Protein AF-A0A3D4B6R3-F1 (afdb_monomer)

Mean predicted aligned error: 7.43 Å

Structure (mmCIF, N/CA/C/O backbone):
data_AF-A0A3D4B6R3-F1
#
_entry.id   AF-A0A3D4B6R3-F1
#
loop_
_atom_site.group_PDB
_atom_site.id
_atom_site.type_symbol
_atom_site.label_atom_id
_atom_site.label_alt_id
_atom_site.label_comp_id
_atom_site.label_asym_id
_atom_site.label_entity_id
_atom_site.label_seq_id
_atom_site.pdbx_PDB_ins_code
_atom_site.Cartn_x
_atom_site.Cartn_y
_atom_site.Cartn_z
_atom_site.occupancy
_atom_site.B_iso_or_equiv
_atom_site.auth_seq_id
_atom_site.auth_comp_id
_atom_site.auth_asym_id
_atom_site.auth_atom_id
_atom_site.pdbx_PDB_model_num
ATOM 1 N N . MET A 1 1 ? -23.241 -13.288 1.946 1.00 45.50 1 MET A N 1
ATOM 2 C CA . MET A 1 1 ? -22.466 -12.435 1.027 1.00 45.50 1 MET A CA 1
ATOM 3 C C . MET A 1 1 ? -21.997 -13.374 -0.065 1.00 45.50 1 MET A C 1
ATOM 5 O O . MET A 1 1 ? -21.340 -14.348 0.269 1.00 45.50 1 MET A O 1
ATOM 9 N N . ASN A 1 2 ? -22.483 -13.238 -1.300 1.00 46.78 2 ASN A N 1
ATOM 10 C CA . ASN A 1 2 ? -21.971 -14.078 -2.382 1.00 46.78 2 ASN A CA 1
ATOM 11 C C . ASN A 1 2 ? -20.552 -13.582 -2.658 1.00 46.78 2 ASN A C 1
ATOM 13 O O . ASN A 1 2 ? -20.395 -12.541 -3.287 1.00 46.78 2 ASN A O 1
ATOM 17 N N . ASP A 1 3 ? -19.543 -14.287 -2.147 1.00 62.81 3 ASP A N 1
ATOM 18 C CA . ASP A 1 3 ? -18.114 -13.981 -2.331 1.00 62.81 3 ASP A CA 1
ATOM 19 C C . ASP A 1 3 ? -17.657 -14.315 -3.765 1.00 62.81 3 ASP A C 1
ATOM 21 O O . ASP A 1 3 ? -16.624 -14.937 -4.017 1.00 62.81 3 ASP A O 1
ATOM 25 N N . THR A 1 4 ? -18.479 -13.949 -4.744 1.00 74.12 4 THR A N 1
ATOM 26 C CA . THR A 1 4 ? -18.187 -14.122 -6.155 1.00 74.12 4 THR A CA 1
ATOM 27 C C . THR A 1 4 ? -17.341 -12.948 -6.605 1.00 74.12 4 THR A C 1
ATOM 29 O O . THR A 1 4 ? -17.773 -11.801 -6.506 1.00 74.12 4 THR A O 1
ATOM 32 N N . LEU A 1 5 ? -16.147 -13.247 -7.113 1.00 75.94 5 LEU A N 1
ATOM 33 C CA . LEU A 1 5 ? -15.291 -12.284 -7.793 1.00 75.94 5 LEU A CA 1
ATOM 34 C C . LEU A 1 5 ? -16.111 -11.475 -8.808 1.00 75.94 5 LEU A C 1
ATOM 36 O O . LEU A 1 5 ? -16.818 -12.055 -9.637 1.00 75.94 5 LEU A O 1
ATOM 40 N N . ASP A 1 6 ? -16.009 -10.148 -8.731 1.00 87.94 6 ASP A N 1
ATOM 41 C CA . ASP A 1 6 ? -16.677 -9.231 -9.651 1.00 87.94 6 ASP A CA 1
ATOM 42 C C . ASP A 1 6 ? -16.032 -9.352 -11.041 1.00 87.94 6 ASP A C 1
ATOM 44 O O . ASP A 1 6 ? -15.017 -8.724 -11.361 1.00 87.94 6 ASP A O 1
ATOM 48 N N . ARG A 1 7 ? -16.579 -10.273 -11.845 1.00 88.31 7 ARG A N 1
ATOM 49 C CA . ARG A 1 7 ? -16.026 -10.669 -13.147 1.00 88.31 7 ARG A CA 1
ATOM 50 C C . ARG A 1 7 ? -15.890 -9.469 -14.095 1.00 88.31 7 ARG A C 1
ATOM 52 O O . ARG A 1 7 ? -14.817 -9.347 -14.687 1.00 88.31 7 ARG A O 1
ATOM 59 N N . PRO A 1 8 ? -16.892 -8.573 -14.233 1.00 91.69 8 PRO A N 1
ATOM 60 C CA . PRO A 1 8 ? -16.744 -7.344 -15.013 1.00 91.69 8 PRO A CA 1
ATOM 61 C C . PRO A 1 8 ? -15.521 -6.510 -14.624 1.00 91.69 8 PRO A C 1
ATOM 63 O O . PRO A 1 8 ? -14.710 -6.179 -15.489 1.00 91.69 8 PRO A O 1
ATOM 66 N N . LEU A 1 9 ? -15.347 -6.213 -13.332 1.00 90.06 9 LEU A N 1
ATOM 67 C CA . LEU A 1 9 ? -14.240 -5.380 -12.857 1.00 90.06 9 LEU A CA 1
ATOM 68 C C . LEU A 1 9 ? -12.878 -6.024 -13.146 1.00 90.06 9 LEU A C 1
ATOM 70 O O . LEU A 1 9 ? -11.940 -5.346 -13.583 1.00 90.06 9 LEU A O 1
ATOM 74 N N . PHE A 1 10 ? -12.784 -7.340 -12.942 1.00 90.56 10 PHE A N 1
ATOM 75 C CA . PHE A 1 10 ? -11.580 -8.108 -13.238 1.00 90.56 10 PHE A CA 1
ATOM 76 C C . PHE A 1 10 ? -11.202 -8.030 -14.723 1.00 90.56 10 PHE A C 1
ATOM 78 O O . PHE A 1 10 ? -10.076 -7.650 -15.048 1.00 90.56 10 PHE A O 1
ATOM 85 N N . PHE A 1 11 ? -12.140 -8.322 -15.631 1.00 93.12 11 PHE A N 1
ATOM 86 C CA . PHE A 1 11 ? -11.859 -8.300 -17.070 1.00 93.12 11 PHE A CA 1
ATOM 87 C C . PHE A 1 11 ? -11.505 -6.902 -17.579 1.00 93.12 11 PHE A C 1
ATOM 89 O O . PHE A 1 11 ? -10.581 -6.773 -18.381 1.00 93.12 11 PHE A O 1
ATOM 96 N N . ILE A 1 12 ? -12.172 -5.855 -17.082 1.00 94.38 12 ILE A N 1
ATOM 97 C CA . ILE A 1 12 ? -11.854 -4.465 -17.445 1.00 94.38 12 ILE A CA 1
ATOM 98 C C . ILE A 1 12 ? -10.433 -4.104 -16.998 1.00 94.38 12 ILE A C 1
ATOM 100 O O . ILE A 1 12 ? -9.673 -3.522 -17.771 1.00 94.38 12 ILE A O 1
ATOM 104 N N . THR A 1 13 ? -10.045 -4.487 -15.780 1.00 92.75 13 THR A N 1
ATOM 105 C CA . THR A 1 13 ? -8.708 -4.194 -15.238 1.00 92.75 13 THR A CA 1
ATOM 106 C C . THR A 1 13 ? -7.614 -4.931 -16.010 1.00 92.75 13 THR A C 1
ATOM 108 O O . THR A 1 13 ? -6.602 -4.329 -16.368 1.00 92.75 13 THR A O 1
ATOM 111 N N . VAL A 1 14 ? -7.825 -6.216 -16.318 1.00 93.38 14 VAL A N 1
ATOM 112 C CA . VAL A 1 14 ? -6.904 -7.018 -17.141 1.00 93.38 14 VAL A CA 1
ATOM 113 C C . VAL A 1 14 ? -6.768 -6.424 -18.540 1.00 93.38 14 VAL A C 1
ATOM 115 O O . VAL A 1 14 ? -5.651 -6.264 -19.026 1.00 93.38 14 VAL A O 1
ATOM 118 N N . PHE A 1 15 ? -7.883 -6.052 -19.172 1.00 94.62 15 PHE A N 1
ATOM 119 C CA . PHE A 1 15 ? -7.870 -5.427 -20.490 1.00 94.62 15 PHE A CA 1
ATOM 120 C C . PHE A 1 15 ? -7.077 -4.115 -20.481 1.00 94.62 15 PHE A C 1
ATOM 122 O O . PHE A 1 15 ? -6.167 -3.939 -21.290 1.00 94.62 15 PHE A O 1
ATOM 129 N N . LEU A 1 16 ? -7.352 -3.230 -19.518 1.00 94.50 16 LEU A N 1
ATOM 130 C CA . LEU A 1 16 ? -6.649 -1.955 -19.389 1.00 94.50 16 LEU A CA 1
ATOM 131 C C . LEU A 1 16 ? -5.141 -2.164 -19.176 1.00 94.50 16 LEU A C 1
ATOM 133 O O . LEU A 1 16 ? -4.323 -1.535 -19.849 1.00 94.50 16 LEU A O 1
ATOM 137 N N . ALA A 1 17 ? -4.758 -3.100 -18.307 1.00 92.81 17 ALA A N 1
ATOM 138 C CA . ALA A 1 17 ? -3.358 -3.428 -18.072 1.00 92.81 17 ALA A CA 1
ATOM 139 C C . ALA A 1 17 ? -2.662 -3.970 -19.333 1.00 92.81 17 ALA A C 1
ATOM 141 O O . ALA A 1 17 ? -1.557 -3.532 -19.652 1.00 92.81 17 ALA A O 1
ATOM 142 N N . MET A 1 18 ? -3.326 -4.846 -20.098 1.00 91.19 18 MET A N 1
ATOM 143 C CA . MET A 1 18 ? -2.809 -5.362 -21.372 1.00 91.19 18 MET A CA 1
ATOM 144 C C . MET A 1 18 ? -2.599 -4.247 -22.398 1.00 91.19 18 MET A C 1
ATOM 146 O O . MET A 1 18 ? -1.545 -4.195 -23.033 1.00 91.19 18 MET A O 1
ATOM 150 N N . THR A 1 19 ? -3.544 -3.307 -22.521 1.00 92.31 19 THR A N 1
ATOM 151 C CA . THR A 1 19 ? -3.353 -2.138 -23.398 1.00 92.31 19 THR A CA 1
ATOM 152 C C . THR A 1 19 ? -2.157 -1.287 -22.961 1.00 92.31 19 THR A C 1
ATOM 154 O O . THR A 1 19 ? -1.399 -0.822 -23.808 1.00 92.31 19 THR A O 1
ATOM 157 N N . GLY A 1 20 ? -1.905 -1.165 -21.653 1.00 89.38 20 GLY A N 1
ATOM 158 C CA . GLY A 1 20 ? -0.712 -0.504 -21.117 1.00 89.38 20 GLY A CA 1
ATOM 159 C C . GLY A 1 20 ? 0.598 -1.194 -21.516 1.00 89.38 20 GLY A C 1
ATOM 160 O O . GLY A 1 20 ? 1.550 -0.521 -21.910 1.00 89.38 20 GLY A O 1
ATOM 161 N N . VAL A 1 21 ? 0.645 -2.532 -21.487 1.00 87.75 21 VAL A N 1
ATOM 162 C CA . VAL A 1 21 ? 1.815 -3.304 -21.951 1.00 87.75 21 VAL A CA 1
ATOM 163 C C . VAL A 1 21 ? 2.060 -3.077 -23.446 1.00 87.75 21 VAL A C 1
ATOM 165 O O . VAL A 1 21 ? 3.197 -2.826 -23.850 1.00 87.75 21 VAL A O 1
ATOM 168 N N . VAL A 1 22 ? 1.000 -3.100 -24.262 1.00 88.00 22 VAL A N 1
ATOM 169 C CA . VAL A 1 22 ? 1.081 -2.831 -25.710 1.00 88.00 22 VAL A CA 1
ATOM 170 C C . VAL A 1 22 ? 1.581 -1.410 -25.984 1.00 88.00 22 VAL A C 1
ATOM 172 O O . VAL A 1 22 ? 2.436 -1.213 -26.846 1.00 88.00 22 VAL A O 1
ATOM 175 N N . MET A 1 23 ? 1.113 -0.422 -25.219 1.00 88.00 23 MET A N 1
ATOM 176 C CA . MET A 1 23 ? 1.577 0.965 -25.327 1.00 88.00 23 MET A CA 1
ATOM 177 C C . MET A 1 23 ? 3.068 1.101 -25.002 1.00 88.00 23 MET A C 1
ATOM 179 O O . MET A 1 23 ? 3.790 1.782 -25.728 1.00 88.00 23 MET A O 1
ATOM 183 N N . ILE A 1 24 ? 3.555 0.420 -23.959 1.00 86.81 24 ILE A N 1
ATOM 184 C CA . ILE A 1 24 ? 4.986 0.404 -23.616 1.00 86.81 24 ILE A CA 1
ATOM 185 C C . ILE A 1 24 ? 5.797 -0.246 -24.735 1.00 86.81 24 ILE A C 1
ATOM 187 O O . ILE A 1 24 ? 6.834 0.291 -25.126 1.00 86.81 24 ILE A O 1
ATOM 191 N N . TYR A 1 25 ? 5.321 -1.363 -25.290 1.00 84.50 25 TYR A N 1
ATOM 192 C CA . TYR A 1 25 ? 5.956 -1.976 -26.453 1.00 84.50 25 TYR A CA 1
ATOM 193 C C . TYR A 1 25 ? 6.053 -0.977 -27.613 1.00 84.50 25 TYR A C 1
ATOM 195 O O . TYR A 1 25 ? 7.152 -0.723 -28.102 1.00 84.50 25 TYR A O 1
ATOM 203 N N . SER A 1 26 ? 4.944 -0.329 -27.982 1.00 84.12 26 SER A N 1
ATOM 204 C CA . SER A 1 26 ? 4.907 0.650 -29.075 1.00 84.12 26 SER A CA 1
ATOM 205 C C . SER A 1 26 ? 5.841 1.841 -28.842 1.00 84.12 26 SER A C 1
ATOM 207 O O . SER A 1 26 ? 6.519 2.277 -29.771 1.00 84.12 26 SER A O 1
ATOM 209 N N . ALA A 1 27 ? 5.890 2.373 -27.619 1.00 82.81 27 ALA A N 1
ATOM 210 C CA . ALA A 1 27 ? 6.730 3.520 -27.279 1.00 82.81 27 ALA A CA 1
ATOM 211 C C . ALA A 1 27 ? 8.225 3.173 -27.299 1.00 82.81 27 ALA A C 1
ATOM 213 O O . ALA A 1 27 ? 9.051 4.002 -27.675 1.00 82.81 27 ALA A O 1
ATOM 214 N N . THR A 1 28 ? 8.575 1.943 -26.915 1.00 78.06 28 THR A N 1
ATOM 215 C CA . THR A 1 28 ? 9.977 1.532 -26.777 1.00 78.06 28 THR A CA 1
ATOM 216 C C . THR A 1 28 ? 10.532 0.863 -28.039 1.00 78.06 28 THR A C 1
ATOM 218 O O . THR A 1 28 ? 11.747 0.788 -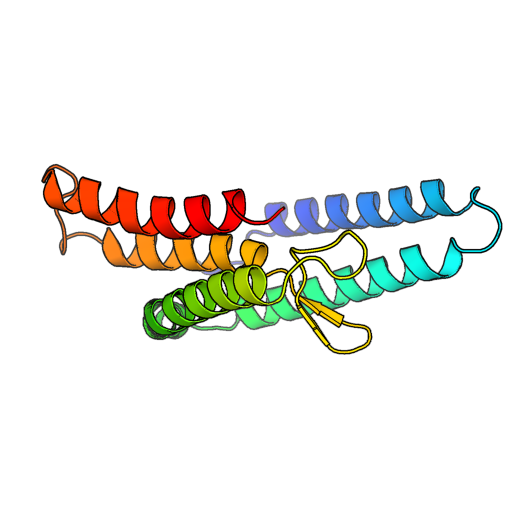28.200 1.00 78.06 28 THR A O 1
ATOM 221 N N . HIS A 1 29 ? 9.673 0.429 -28.970 1.00 68.50 29 HIS A N 1
ATOM 222 C CA . HIS A 1 29 ? 10.082 -0.198 -30.233 1.00 68.50 29 HIS A CA 1
ATOM 223 C C . HIS A 1 29 ? 10.847 0.758 -31.166 1.00 68.50 29 HIS A C 1
ATOM 225 O O . HIS A 1 29 ? 11.785 0.337 -31.835 1.00 68.50 29 HIS A O 1
ATOM 231 N N . ASN A 1 30 ? 10.508 2.054 -31.162 1.00 63.72 30 ASN A N 1
ATOM 232 C CA . ASN A 1 30 ? 11.192 3.076 -31.970 1.00 63.72 30 ASN A CA 1
ATOM 233 C C . ASN A 1 30 ? 12.456 3.652 -31.301 1.00 63.72 30 ASN A C 1
ATOM 235 O O . ASN A 1 30 ? 13.202 4.400 -31.931 1.00 63.72 30 ASN A O 1
ATOM 239 N N . ALA A 1 31 ? 12.715 3.318 -30.032 1.00 64.12 31 ALA A N 1
ATOM 240 C CA . ALA A 1 31 ? 13.898 3.758 -29.302 1.00 64.12 31 ALA A CA 1
ATOM 241 C C . ALA A 1 31 ? 15.032 2.736 -29.497 1.00 64.12 31 ALA A C 1
ATOM 243 O O . ALA A 1 31 ? 15.107 1.708 -28.819 1.00 64.12 31 ALA A O 1
ATOM 244 N N . SER A 1 32 ? 15.911 3.016 -30.457 1.00 52.94 32 SER A N 1
ATOM 245 C CA . SER A 1 32 ? 17.091 2.220 -30.809 1.00 52.94 32 SER A CA 1
ATOM 246 C C . SER A 1 32 ? 17.891 1.751 -29.577 1.00 52.94 32 SER A C 1
ATOM 248 O O . SER A 1 32 ? 18.549 2.551 -28.916 1.00 52.94 32 SER A O 1
ATOM 250 N N . GL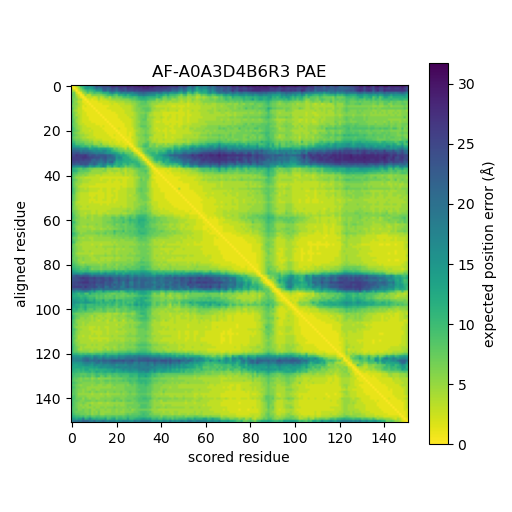Y A 1 33 ? 17.862 0.441 -29.295 1.00 55.38 33 GLY A N 1
ATOM 251 C CA . GLY A 1 33 ? 18.884 -0.267 -28.506 1.00 55.38 33 GLY A CA 1
ATOM 252 C C . GLY A 1 33 ? 18.517 -0.754 -27.096 1.00 55.38 33 GLY A C 1
ATOM 253 O O . GLY A 1 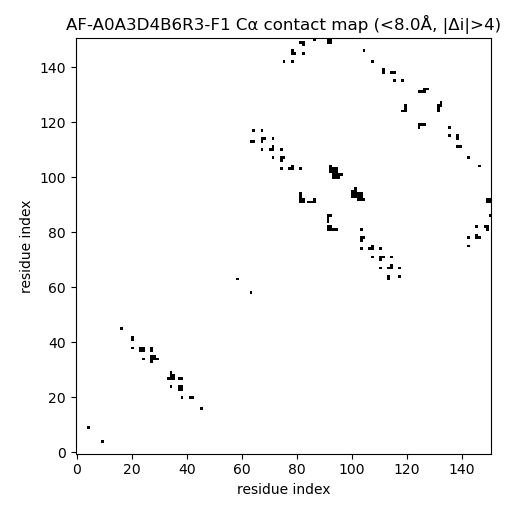33 ? 19.205 -1.634 -26.590 1.00 55.38 33 GLY A O 1
ATOM 254 N N . ILE A 1 34 ? 17.448 -0.256 -26.458 1.00 56.41 34 ILE A N 1
ATOM 255 C CA . ILE A 1 34 ? 17.093 -0.623 -25.058 1.00 56.41 34 ILE A CA 1
ATOM 256 C C . ILE A 1 34 ? 15.674 -1.219 -24.942 1.00 56.41 34 ILE A C 1
ATOM 258 O O . ILE A 1 34 ? 15.329 -1.862 -23.946 1.00 56.41 34 ILE A O 1
ATOM 262 N N . GLY A 1 35 ? 14.848 -1.077 -25.983 1.00 54.53 35 GLY A N 1
ATOM 263 C CA . GLY A 1 35 ? 13.409 -1.292 -25.863 1.00 54.53 35 GLY A CA 1
ATOM 264 C C . GLY A 1 35 ? 12.916 -2.715 -25.670 1.00 54.53 35 GLY A C 1
ATOM 265 O O . GLY A 1 35 ? 11.794 -2.902 -25.200 1.00 54.53 35 GLY A O 1
ATOM 266 N N . THR A 1 36 ? 13.744 -3.725 -25.938 1.00 58.19 36 THR A N 1
ATOM 267 C CA . THR A 1 36 ? 13.340 -5.116 -25.721 1.00 58.19 36 THR A CA 1
ATOM 268 C C . THR A 1 36 ? 13.277 -5.511 -24.245 1.00 58.19 36 THR A C 1
ATOM 270 O O . THR A 1 36 ? 12.496 -6.380 -23.868 1.00 58.19 36 THR A O 1
ATOM 273 N N . SER A 1 37 ? 14.046 -4.841 -23.385 1.00 70.50 37 SER A N 1
ATOM 274 C CA . SER A 1 37 ? 14.100 -5.160 -21.955 1.00 70.50 37 SER A CA 1
ATOM 275 C C . SER A 1 37 ? 12.869 -4.649 -21.191 1.00 70.50 37 SER A C 1
ATOM 277 O O . SER A 1 37 ? 12.325 -5.348 -20.336 1.00 70.50 37 SER A O 1
ATOM 279 N N . GLN A 1 38 ? 12.363 -3.455 -21.523 1.00 77.94 38 GLN A N 1
ATOM 280 C CA . GLN A 1 38 ? 11.277 -2.816 -20.764 1.00 77.94 38 GLN A CA 1
ATOM 281 C C . GLN A 1 38 ? 9.908 -3.474 -20.958 1.00 77.94 38 GLN A C 1
ATOM 283 O O . GLN A 1 38 ? 9.203 -3.674 -19.969 1.00 77.94 38 GLN A O 1
ATOM 288 N N . TYR A 1 39 ? 9.532 -3.863 -22.184 1.00 81.50 39 TYR A N 1
ATOM 289 C CA . TYR A 1 39 ? 8.253 -4.556 -22.402 1.00 81.50 39 TYR A CA 1
ATOM 290 C C . TYR A 1 39 ? 8.241 -5.932 -21.716 1.00 81.50 39 TYR A C 1
ATOM 292 O O . TYR A 1 39 ? 7.225 -6.349 -21.154 1.00 81.50 39 TYR A O 1
ATOM 300 N N . MET A 1 40 ? 9.383 -6.633 -21.738 1.00 82.75 40 MET A N 1
ATOM 301 C CA . MET A 1 40 ? 9.527 -7.954 -21.135 1.00 82.75 40 MET A CA 1
ATOM 302 C C . MET A 1 40 ? 9.413 -7.851 -19.614 1.00 82.75 40 MET A C 1
ATOM 304 O O . MET A 1 40 ? 8.633 -8.581 -19.006 1.00 82.75 40 MET A O 1
ATOM 308 N N . MET A 1 41 ? 10.105 -6.879 -19.011 1.00 83.94 41 MET A N 1
ATOM 309 C CA . MET A 1 41 ? 9.979 -6.594 -17.582 1.00 83.94 41 MET A CA 1
ATOM 310 C C . MET A 1 41 ? 8.546 -6.213 -17.208 1.00 83.94 41 MET A C 1
ATOM 312 O O . MET A 1 41 ? 8.017 -6.754 -16.244 1.00 83.94 41 MET A O 1
ATOM 316 N N . GLN A 1 42 ? 7.877 -5.358 -17.987 1.00 87.06 42 GLN A N 1
ATOM 317 C CA . GLN A 1 42 ? 6.482 -4.997 -17.724 1.00 87.06 42 GLN A CA 1
ATOM 318 C C . GLN A 1 42 ? 5.544 -6.211 -17.784 1.00 87.06 42 GLN A C 1
ATOM 320 O O . GLN A 1 42 ? 4.638 -6.328 -16.962 1.00 87.06 42 GLN A O 1
ATOM 325 N N . SER A 1 43 ? 5.772 -7.131 -18.721 1.00 87.88 43 SER A N 1
ATOM 326 C CA . SER A 1 43 ? 4.982 -8.362 -18.844 1.00 87.88 43 SER A CA 1
ATOM 327 C C . SER A 1 43 ? 5.180 -9.281 -17.632 1.00 87.88 43 SER A C 1
ATOM 329 O O . SER A 1 43 ? 4.214 -9.842 -17.114 1.00 87.88 43 SER A O 1
ATOM 331 N N . ILE A 1 44 ? 6.414 -9.377 -17.121 1.00 90.06 44 ILE A N 1
ATOM 332 C CA . ILE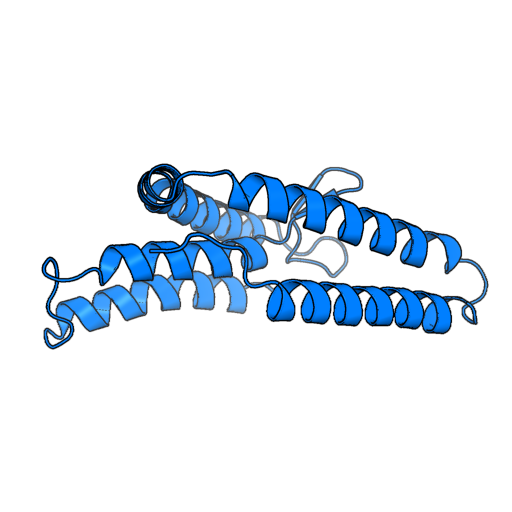 A 1 44 ? 6.727 -10.097 -15.876 1.00 90.06 44 ILE A CA 1
ATOM 333 C C . ILE A 1 44 ? 6.048 -9.419 -14.675 1.00 90.06 44 ILE A C 1
ATOM 335 O O . ILE A 1 44 ? 5.436 -10.101 -13.851 1.00 90.06 44 ILE A O 1
ATOM 339 N N . TRP A 1 45 ? 6.090 -8.085 -14.577 1.00 89.75 45 TRP A N 1
ATOM 340 C CA . TRP A 1 45 ? 5.406 -7.335 -13.515 1.00 89.75 45 TRP A CA 1
ATOM 341 C C . TRP A 1 45 ? 3.887 -7.500 -13.562 1.00 89.75 45 TRP A C 1
ATOM 343 O O . TRP A 1 45 ? 3.245 -7.652 -12.526 1.00 89.75 45 TRP A O 1
ATOM 353 N N . PHE A 1 46 ? 3.308 -7.541 -14.760 1.00 92.00 46 PHE A N 1
ATOM 354 C CA . PHE A 1 46 ? 1.890 -7.822 -14.932 1.00 92.00 46 PHE A CA 1
ATOM 355 C C . PHE A 1 46 ? 1.532 -9.241 -14.462 1.00 92.00 46 PHE A C 1
ATOM 357 O O . PHE A 1 46 ? 0.621 -9.409 -13.651 1.00 92.00 46 PHE A O 1
ATOM 364 N N . GLY A 1 47 ? 2.292 -10.255 -14.893 1.00 93.25 47 GLY A N 1
ATOM 365 C CA . GLY A 1 47 ? 2.086 -11.644 -14.472 1.00 93.25 47 GLY A CA 1
ATOM 366 C C . GLY A 1 47 ? 2.244 -11.841 -12.961 1.00 93.25 47 GLY A C 1
ATOM 367 O O . GLY A 1 47 ? 1.391 -12.449 -12.316 1.00 93.25 47 GLY A O 1
ATOM 368 N N . THR A 1 48 ? 3.295 -11.268 -12.370 1.00 91.88 48 THR A N 1
ATOM 369 C CA . THR A 1 48 ? 3.505 -11.294 -10.912 1.00 91.88 48 THR A CA 1
ATOM 370 C C . THR A 1 48 ? 2.398 -10.553 -10.163 1.00 91.88 48 THR A C 1
ATOM 372 O O . THR A 1 48 ? 1.919 -11.060 -9.150 1.00 91.88 48 THR A O 1
ATOM 375 N N . GLY A 1 49 ? 1.914 -9.423 -10.684 1.00 92.06 49 GLY A N 1
ATOM 376 C CA . GLY A 1 49 ? 0.760 -8.704 -10.143 1.00 92.06 49 GLY A CA 1
ATOM 377 C C . GLY A 1 49 ? -0.514 -9.554 -10.110 1.00 92.06 49 GLY A C 1
ATOM 378 O O . GLY A 1 49 ? -1.201 -9.576 -9.089 1.00 92.06 49 GLY A O 1
ATOM 379 N N . LEU A 1 50 ? -0.800 -10.316 -11.173 1.00 93.75 50 LEU A N 1
ATOM 380 C CA . LEU A 1 50 ? -1.939 -11.243 -11.208 1.00 93.75 50 LEU A CA 1
ATOM 381 C C . LEU A 1 50 ? -1.808 -12.371 -10.177 1.00 93.75 50 LEU A C 1
ATOM 383 O O . LEU A 1 50 ? -2.789 -12.712 -9.515 1.00 93.75 50 LEU A O 1
ATOM 387 N N . ILE A 1 51 ? -0.602 -12.919 -10.005 1.00 94.56 51 ILE A N 1
ATOM 388 C CA . ILE A 1 51 ? -0.332 -13.939 -8.983 1.00 94.56 51 ILE A CA 1
ATOM 389 C C . ILE A 1 51 ? -0.566 -13.358 -7.585 1.00 94.56 51 ILE A C 1
ATOM 391 O O . ILE A 1 51 ? -1.289 -13.953 -6.788 1.00 94.56 51 ILE A O 1
ATOM 395 N N . VAL A 1 52 ? -0.013 -12.177 -7.290 1.00 92.88 52 VAL A N 1
ATOM 396 C CA . VAL A 1 52 ? -0.194 -11.498 -5.995 1.00 92.88 52 VAL A CA 1
ATOM 397 C C . VAL A 1 52 ? -1.668 -11.187 -5.736 1.00 92.88 52 VAL A C 1
ATOM 399 O O . VAL A 1 52 ? -2.153 -11.411 -4.625 1.00 92.88 52 VAL A O 1
ATOM 402 N N . MET A 1 53 ? -2.403 -10.730 -6.752 1.00 91.56 53 MET A N 1
ATOM 403 C CA . MET A 1 53 ? -3.845 -10.494 -6.664 1.00 91.56 53 MET A CA 1
ATOM 404 C C . MET A 1 53 ? -4.596 -11.781 -6.301 1.00 91.56 53 MET A C 1
ATOM 406 O O . MET A 1 53 ? -5.393 -11.776 -5.364 1.00 91.56 53 MET A O 1
ATOM 410 N N . TYR A 1 54 ? -4.322 -12.889 -6.996 1.00 91.06 54 TYR A N 1
ATOM 411 C CA . TYR A 1 54 ? -4.973 -14.174 -6.736 1.00 91.06 54 TYR A CA 1
ATOM 412 C C . TYR A 1 54 ? -4.649 -14.718 -5.338 1.00 91.06 54 TYR A C 1
ATOM 414 O O . TYR A 1 54 ? -5.551 -15.128 -4.613 1.00 91.06 54 TYR A O 1
ATOM 422 N N . LEU A 1 55 ? -3.385 -14.653 -4.910 1.00 92.88 55 LEU A N 1
ATOM 423 C CA . LEU A 1 55 ? -2.991 -15.047 -3.554 1.00 92.88 55 LEU A CA 1
ATOM 424 C C . LEU A 1 55 ? -3.686 -14.192 -2.488 1.00 92.88 55 LEU A C 1
ATOM 426 O O . LEU A 1 55 ? -4.131 -14.718 -1.471 1.00 92.88 55 LEU A O 1
ATOM 430 N N . THR A 1 56 ? -3.824 -12.888 -2.735 1.00 89.81 56 THR A N 1
ATOM 431 C CA . THR A 1 56 ? -4.529 -11.977 -1.823 1.00 89.81 56 THR A CA 1
ATOM 432 C C . THR A 1 56 ? -6.027 -12.270 -1.775 1.00 89.81 56 THR A C 1
ATOM 434 O O . THR A 1 56 ? -6.617 -12.216 -0.702 1.00 89.81 56 THR A O 1
ATOM 437 N N . TYR A 1 57 ? -6.637 -12.645 -2.902 1.00 88.56 57 TYR A N 1
ATOM 438 C CA . TYR A 1 57 ? -8.038 -13.074 -2.960 1.00 88.56 57 TYR A CA 1
ATOM 439 C C . TYR A 1 57 ? -8.305 -14.327 -2.110 1.00 88.56 57 TYR A C 1
ATOM 441 O O . TYR A 1 57 ? -9.358 -14.435 -1.487 1.00 88.56 57 TYR A O 1
ATOM 449 N N . LEU A 1 58 ? -7.341 -15.250 -2.031 1.00 89.94 58 LEU A N 1
ATOM 450 C CA . LEU A 1 58 ? -7.450 -16.452 -1.200 1.00 89.94 58 LEU A CA 1
ATOM 451 C C . LEU A 1 58 ? -7.262 -16.181 0.303 1.00 89.94 58 LEU A C 1
ATOM 453 O O . LEU A 1 58 ? -7.599 -17.040 1.120 1.00 89.94 58 LEU A O 1
ATOM 457 N N . LEU A 1 59 ? -6.710 -15.024 0.691 1.00 89.94 59 LEU A N 1
ATOM 458 C CA . LEU A 1 59 ? -6.444 -14.707 2.093 1.00 89.94 59 LEU A CA 1
ATOM 459 C C . LEU A 1 59 ? -7.737 -14.335 2.835 1.00 89.94 59 LEU A C 1
ATOM 461 O O . LEU A 1 59 ? -8.407 -13.366 2.475 1.00 89.94 59 LEU A O 1
ATOM 465 N N . PRO A 1 60 ? -8.066 -15.024 3.944 1.00 89.31 60 PRO A N 1
ATOM 466 C CA . PRO A 1 60 ? -9.203 -14.637 4.766 1.00 89.31 60 PRO A CA 1
ATOM 467 C C . PRO A 1 60 ? -9.012 -13.235 5.356 1.00 89.31 60 PRO A C 1
ATOM 469 O O . PRO A 1 60 ? -7.959 -12.934 5.923 1.00 89.31 60 PRO A O 1
ATOM 472 N N . LEU A 1 61 ? -10.068 -12.416 5.328 1.00 86.25 61 LEU A N 1
ATOM 473 C CA . LEU A 1 61 ? -10.041 -11.021 5.790 1.00 86.25 61 LEU A CA 1
ATOM 474 C C . LEU A 1 61 ? -9.491 -10.854 7.220 1.00 86.25 61 LEU A C 1
ATOM 476 O O . LEU A 1 61 ? -8.797 -9.884 7.512 1.00 86.25 61 LEU A O 1
ATOM 480 N N . ARG A 1 62 ? -9.720 -11.839 8.097 1.00 87.69 62 ARG A N 1
ATOM 481 C CA . ARG A 1 62 ? -9.165 -11.879 9.463 1.00 87.69 62 ARG A CA 1
ATOM 482 C C . ARG A 1 62 ? -7.636 -11.769 9.516 1.00 87.69 62 ARG A C 1
ATOM 484 O O . ARG A 1 62 ? -7.109 -11.138 10.427 1.00 87.69 62 ARG A O 1
ATOM 491 N N . PHE A 1 63 ? -6.921 -12.347 8.548 1.00 89.50 63 PHE A N 1
ATOM 492 C CA . PHE A 1 63 ? -5.460 -12.246 8.488 1.00 89.50 63 PHE A CA 1
ATOM 493 C C . PHE A 1 63 ? -5.023 -10.841 8.080 1.00 89.50 63 PHE A C 1
ATOM 495 O O . PHE A 1 63 ? -4.092 -10.302 8.674 1.00 89.50 63 PHE A O 1
ATOM 502 N N . LEU A 1 64 ? -5.733 -10.219 7.133 1.00 88.31 64 LEU A N 1
ATOM 503 C CA . LEU A 1 64 ? -5.493 -8.825 6.752 1.00 88.31 64 LEU A CA 1
ATOM 504 C C . LEU A 1 64 ? -5.727 -7.884 7.942 1.00 88.31 64 LEU A C 1
ATOM 506 O O . LEU A 1 64 ? -4.886 -7.034 8.228 1.00 88.31 64 LEU A O 1
ATOM 510 N N . GLN A 1 65 ? -6.810 -8.086 8.698 1.00 88.94 65 GLN A N 1
ATOM 511 C CA . GLN A 1 65 ? -7.112 -7.306 9.904 1.00 88.94 65 GLN A CA 1
ATOM 512 C C . GLN A 1 65 ? -6.053 -7.479 11.004 1.00 88.94 65 GLN A C 1
ATOM 514 O O . GLN A 1 65 ? -5.631 -6.497 11.613 1.00 88.94 65 GLN A O 1
ATOM 519 N N . ALA A 1 66 ? -5.590 -8.708 11.256 1.00 91.44 66 ALA A N 1
ATOM 520 C CA . ALA A 1 66 ? -4.546 -8.968 12.250 1.00 91.44 66 ALA A CA 1
ATOM 521 C C . ALA A 1 66 ? -3.180 -8.392 11.829 1.00 91.44 66 ALA A C 1
ATOM 523 O O . ALA A 1 66 ? -2.442 -7.866 12.661 1.00 91.44 66 ALA A O 1
ATOM 524 N N . GLY A 1 67 ? -2.857 -8.451 10.533 1.00 92.56 67 GLY A N 1
ATOM 525 C CA . GLY A 1 67 ? -1.608 -7.932 9.974 1.00 92.56 67 GLY A CA 1
ATOM 526 C C . GLY A 1 67 ? -1.571 -6.412 9.794 1.00 92.56 67 GLY A C 1
ATOM 527 O O . GLY A 1 67 ? -0.495 -5.856 9.596 1.00 92.56 67 GLY A O 1
ATOM 528 N N . THR A 1 68 ? -2.710 -5.724 9.896 1.00 93.12 68 THR A N 1
ATOM 529 C CA . THR A 1 68 ? -2.835 -4.292 9.583 1.00 93.12 68 THR A CA 1
ATOM 530 C C . THR A 1 68 ? -1.886 -3.411 10.405 1.00 93.12 68 THR A C 1
ATOM 532 O O . THR A 1 68 ? -1.141 -2.616 9.832 1.00 93.12 68 THR A O 1
ATOM 535 N N . VAL A 1 69 ? -1.861 -3.563 11.735 1.00 94.06 69 VAL A N 1
ATOM 536 C CA . VAL A 1 69 ? -0.993 -2.751 12.611 1.00 94.06 69 VAL A CA 1
ATOM 537 C C . VAL A 1 69 ? 0.499 -3.045 12.374 1.00 94.06 69 VAL A C 1
ATOM 539 O O . VAL A 1 69 ? 1.243 -2.088 12.145 1.00 94.06 69 VAL A O 1
ATOM 542 N N . PRO A 1 70 ? 0.963 -4.315 12.353 1.00 95.19 70 PRO A N 1
ATOM 543 C CA . PRO A 1 70 ? 2.350 -4.635 12.003 1.00 95.19 70 PRO A CA 1
ATOM 544 C C . PRO A 1 70 ? 2.781 -4.091 10.638 1.00 95.19 70 PRO A C 1
ATOM 546 O O . PRO A 1 70 ? 3.856 -3.504 10.527 1.00 95.19 70 PRO A O 1
ATOM 549 N N . VAL A 1 71 ? 1.939 -4.243 9.609 1.00 94.50 71 VAL A N 1
ATOM 550 C CA . VAL A 1 71 ? 2.224 -3.750 8.253 1.00 94.50 71 VAL A CA 1
ATOM 551 C C . VAL A 1 71 ? 2.333 -2.228 8.245 1.00 94.50 71 VAL A C 1
ATOM 553 O O . VAL A 1 71 ? 3.262 -1.692 7.647 1.00 94.50 71 VAL A O 1
ATOM 556 N N . PHE A 1 72 ? 1.443 -1.519 8.942 1.00 95.75 72 PHE A N 1
ATOM 557 C CA . PHE A 1 72 ? 1.517 -0.063 9.036 1.00 95.75 72 PHE A CA 1
ATOM 558 C C . PHE A 1 72 ? 2.821 0.407 9.691 1.00 95.75 72 PHE A C 1
ATOM 560 O O . PHE A 1 72 ? 3.509 1.264 9.139 1.00 95.75 72 PHE A O 1
ATOM 567 N N . ILE A 1 73 ? 3.210 -0.195 10.820 1.00 95.75 73 ILE A N 1
ATOM 568 C CA . ILE A 1 73 ? 4.469 0.134 11.507 1.00 95.75 73 ILE A CA 1
ATOM 569 C C . ILE A 1 73 ? 5.669 -0.148 10.598 1.00 95.75 73 ILE A C 1
ATOM 571 O O . ILE A 1 73 ? 6.540 0.710 10.451 1.00 95.75 73 ILE A O 1
ATOM 575 N N . LEU A 1 74 ? 5.692 -1.315 9.946 1.00 95.19 74 LEU A N 1
ATOM 576 C CA . LEU A 1 74 ? 6.743 -1.683 8.999 1.00 95.19 74 LEU A CA 1
ATOM 577 C C . LEU A 1 74 ? 6.872 -0.644 7.880 1.00 95.19 74 LEU A C 1
ATOM 579 O O . LEU A 1 74 ? 7.981 -0.237 7.544 1.00 95.19 74 LEU A O 1
ATOM 583 N N . VAL A 1 75 ? 5.754 -0.174 7.326 1.00 94.31 75 VAL A N 1
ATOM 584 C CA . VAL A 1 75 ? 5.780 0.832 6.263 1.00 94.31 75 VAL A CA 1
ATOM 585 C C . VAL A 1 75 ? 6.314 2.174 6.751 1.00 94.31 75 VAL A C 1
ATOM 587 O O . VAL A 1 75 ? 7.116 2.788 6.050 1.00 94.31 75 VAL A O 1
ATOM 590 N N . ILE A 1 76 ? 5.933 2.625 7.947 1.00 94.81 76 ILE A N 1
ATOM 591 C CA . ILE A 1 76 ? 6.501 3.850 8.526 1.00 94.81 76 ILE A CA 1
ATOM 592 C C . ILE A 1 76 ? 8.020 3.713 8.687 1.00 94.81 76 ILE A C 1
ATOM 594 O O . ILE A 1 76 ? 8.755 4.621 8.299 1.00 94.81 76 ILE A O 1
ATOM 598 N N . ILE A 1 77 ? 8.499 2.563 9.172 1.00 93.06 77 ILE A N 1
ATOM 599 C CA . ILE A 1 77 ? 9.937 2.277 9.283 1.00 93.06 77 ILE A CA 1
ATOM 600 C C . ILE A 1 77 ? 10.609 2.331 7.906 1.00 93.06 77 ILE A C 1
ATOM 602 O O . ILE A 1 77 ? 11.640 2.982 7.762 1.00 93.06 77 ILE A O 1
ATOM 606 N N . LEU A 1 78 ? 10.019 1.710 6.879 1.00 90.06 78 LEU A N 1
ATOM 607 C CA . LEU A 1 78 ? 10.561 1.733 5.517 1.00 90.06 78 LEU A CA 1
ATOM 608 C C . LEU A 1 78 ? 10.598 3.150 4.927 1.00 90.06 78 LEU A C 1
ATOM 610 O O . LEU A 1 78 ? 11.579 3.513 4.283 1.00 90.06 78 LEU A O 1
ATOM 614 N N . LEU A 1 79 ? 9.567 3.969 5.157 1.00 89.94 79 LEU A N 1
ATOM 615 C CA . LEU A 1 79 ? 9.534 5.363 4.700 1.00 89.94 79 LEU A CA 1
ATOM 616 C C . LEU A 1 79 ? 10.630 6.209 5.362 1.00 89.94 79 LEU A C 1
ATOM 618 O O . LEU A 1 79 ? 11.262 7.023 4.686 1.00 89.94 79 LEU A O 1
ATOM 622 N N . ILE A 1 80 ? 10.875 5.996 6.658 1.00 89.75 80 ILE A N 1
ATOM 623 C CA . ILE A 1 80 ? 11.967 6.647 7.394 1.00 89.75 80 ILE A CA 1
ATOM 624 C C . ILE A 1 80 ? 13.327 6.151 6.883 1.00 89.75 80 ILE A C 1
ATOM 626 O O . ILE A 1 80 ? 14.222 6.961 6.650 1.00 89.75 80 ILE A O 1
ATOM 630 N N . ALA A 1 81 ? 13.477 4.843 6.656 1.00 87.25 81 ALA A N 1
ATOM 631 C CA . ALA A 1 81 ? 14.710 4.254 6.139 1.00 87.25 81 ALA A CA 1
ATOM 632 C C . ALA A 1 81 ? 15.077 4.818 4.758 1.00 87.25 81 ALA A C 1
ATOM 634 O O . ALA A 1 81 ? 16.229 5.180 4.520 1.00 87.25 81 ALA A O 1
ATOM 635 N N . VAL A 1 82 ? 14.092 4.969 3.867 1.00 85.75 82 VAL A N 1
ATOM 636 C CA . VAL A 1 82 ? 14.288 5.610 2.557 1.00 85.75 82 VAL A CA 1
ATOM 637 C C . VAL A 1 82 ? 14.764 7.052 2.705 1.00 85.75 82 VAL A C 1
ATOM 639 O O . VAL A 1 82 ? 15.719 7.445 2.042 1.00 85.75 82 VAL A O 1
ATOM 642 N N . LEU A 1 83 ? 14.164 7.820 3.618 1.00 82.56 83 LEU A N 1
ATOM 643 C CA . LEU A 1 83 ? 14.572 9.203 3.869 1.00 82.56 83 LEU A CA 1
ATOM 644 C C . LEU A 1 83 ? 16.022 9.299 4.379 1.00 82.56 83 LEU A C 1
ATOM 646 O O . LEU A 1 83 ? 16.735 10.232 4.021 1.00 82.56 83 LEU A O 1
ATOM 650 N N . ALA A 1 84 ? 16.466 8.326 5.180 1.00 79.69 84 ALA A N 1
ATOM 651 C CA . ALA A 1 84 ? 17.818 8.280 5.737 1.00 79.69 84 ALA A CA 1
ATOM 652 C C . ALA A 1 84 ? 18.894 7.841 4.727 1.00 79.69 84 ALA A C 1
ATOM 654 O O . ALA A 1 84 ? 20.053 8.221 4.867 1.00 79.69 84 ALA A O 1
ATOM 655 N N . THR A 1 85 ? 18.531 7.046 3.714 1.00 73.69 85 THR A N 1
ATOM 656 C CA . THR A 1 85 ? 19.504 6.464 2.767 1.00 73.69 85 THR A CA 1
ATOM 657 C C . THR A 1 85 ? 19.938 7.464 1.681 1.00 73.69 85 THR A C 1
ATOM 659 O O . THR A 1 85 ? 20.985 7.290 1.060 1.00 73.69 85 THR A O 1
ATOM 662 N N . GLY A 1 86 ? 19.183 8.553 1.488 1.00 61.16 86 GLY A N 1
ATOM 663 C CA . GLY A 1 86 ? 19.514 9.617 0.539 1.00 61.16 86 GLY A CA 1
ATOM 664 C C . GLY A 1 86 ? 19.403 9.203 -0.936 1.00 61.16 86 GLY A C 1
ATOM 665 O O . GLY A 1 86 ? 19.161 8.051 -1.294 1.00 61.16 86 GLY A O 1
ATOM 666 N N . THR A 1 87 ? 19.542 10.179 -1.834 1.00 59.19 87 THR A N 1
ATOM 667 C CA . THR A 1 87 ? 19.345 9.986 -3.276 1.00 59.19 87 THR A CA 1
ATOM 668 C C . THR A 1 87 ? 20.516 9.240 -3.917 1.00 59.19 87 THR A C 1
ATOM 670 O O . THR A 1 87 ? 21.548 9.836 -4.214 1.00 59.19 87 THR A O 1
ATOM 673 N N . ILE A 1 88 ? 20.343 7.957 -4.243 1.00 55.16 88 ILE A N 1
ATOM 674 C CA . ILE A 1 88 ? 21.279 7.235 -5.117 1.00 55.16 88 ILE A CA 1
ATOM 675 C C . ILE A 1 88 ? 20.771 7.360 -6.563 1.00 55.16 88 ILE A C 1
ATOM 677 O O . ILE A 1 88 ? 19.743 6.793 -6.923 1.00 55.16 88 ILE A O 1
ATOM 681 N N . LYS A 1 89 ? 21.490 8.118 -7.407 1.00 49.47 89 LYS A N 1
ATOM 682 C CA . LYS A 1 89 ? 21.225 8.275 -8.859 1.00 49.47 89 LYS A CA 1
ATOM 683 C C . LYS A 1 89 ? 19.831 8.826 -9.225 1.00 49.47 89 LYS A C 1
ATOM 685 O O . LYS A 1 89 ? 19.166 8.299 -10.111 1.00 49.47 89 LYS A O 1
ATOM 690 N N . GLY A 1 90 ? 19.379 9.882 -8.550 1.00 54.97 90 GLY A N 1
ATOM 691 C CA . GLY A 1 90 ? 18.129 10.586 -8.890 1.00 54.97 90 GLY A CA 1
ATOM 692 C C . GLY A 1 90 ? 16.828 9.863 -8.509 1.00 54.97 90 GLY A C 1
ATOM 693 O O . GLY A 1 90 ? 15.754 10.405 -8.741 1.00 54.97 90 GLY A O 1
ATOM 694 N N . ALA A 1 91 ? 16.900 8.677 -7.895 1.00 52.91 91 ALA A N 1
ATOM 695 C CA . ALA A 1 91 ? 15.742 7.896 -7.460 1.00 52.91 91 ALA A CA 1
ATOM 696 C C . ALA A 1 91 ? 15.790 7.656 -5.944 1.00 52.91 91 ALA A C 1
ATOM 698 O O . ALA A 1 91 ? 16.004 6.539 -5.481 1.00 52.91 91 ALA A O 1
ATOM 699 N N . SER A 1 92 ? 15.586 8.718 -5.159 1.00 61.38 92 SER A N 1
ATOM 700 C CA . SER A 1 92 ? 15.629 8.654 -3.687 1.00 61.38 92 SER A CA 1
ATOM 701 C C . SER A 1 92 ? 14.522 7.788 -3.069 1.00 61.38 92 SER A C 1
ATOM 703 O O . SER A 1 92 ? 14.586 7.468 -1.894 1.00 61.38 92 SER A O 1
ATOM 705 N N . ARG A 1 93 ? 13.501 7.416 -3.854 1.00 71.94 93 ARG A N 1
ATOM 706 C CA . ARG A 1 93 ? 12.231 6.832 -3.382 1.00 71.94 93 ARG A CA 1
ATOM 707 C C . ARG A 1 93 ? 12.188 5.304 -3.408 1.00 71.94 93 ARG A C 1
ATOM 709 O O . ARG A 1 93 ? 11.189 4.713 -3.003 1.00 71.94 93 ARG A O 1
ATOM 716 N N . TRP A 1 94 ? 13.239 4.665 -3.918 1.00 76.56 94 TRP A N 1
ATOM 717 C CA . TRP A 1 94 ? 13.261 3.229 -4.191 1.00 76.56 94 TRP A CA 1
ATOM 718 C C . TRP A 1 94 ? 14.313 2.520 -3.346 1.00 76.56 94 TRP A C 1
ATOM 720 O O . TRP A 1 94 ? 1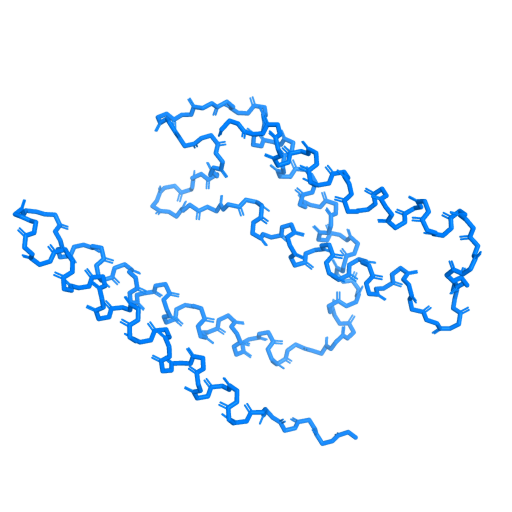5.498 2.838 -3.417 1.00 76.56 94 TRP A O 1
ATOM 730 N N . ILE A 1 95 ? 13.889 1.491 -2.615 1.00 80.81 95 ILE A N 1
ATOM 731 C CA . ILE A 1 95 ? 14.802 0.535 -1.989 1.00 80.81 95 ILE A CA 1
ATOM 732 C C . ILE A 1 95 ? 15.124 -0.526 -3.041 1.00 80.81 95 ILE A C 1
ATOM 734 O O . ILE A 1 95 ? 14.240 -1.272 -3.469 1.00 80.81 95 ILE A O 1
ATOM 738 N N . ARG A 1 96 ? 16.376 -0.572 -3.504 1.00 79.75 96 ARG A N 1
ATOM 739 C CA . ARG A 1 96 ? 16.811 -1.526 -4.534 1.00 79.75 96 ARG A CA 1
ATOM 740 C C . ARG A 1 96 ? 17.475 -2.743 -3.895 1.00 79.75 96 ARG A C 1
ATOM 742 O O . ARG A 1 96 ? 18.496 -2.616 -3.229 1.00 79.75 96 ARG A O 1
ATOM 749 N N . PHE A 1 97 ? 16.929 -3.918 -4.178 1.00 77.44 97 PHE A N 1
ATOM 750 C CA . PHE A 1 97 ? 17.502 -5.225 -3.872 1.00 77.44 97 PHE A CA 1
ATOM 751 C C . PHE A 1 97 ? 17.933 -5.882 -5.191 1.00 77.44 97 PHE A C 1
ATOM 753 O O . PHE A 1 97 ? 17.167 -6.596 -5.841 1.00 77.44 97 PHE A O 1
ATOM 760 N N . GLY A 1 98 ? 19.154 -5.577 -5.643 1.00 78.50 98 GLY A N 1
ATOM 761 C CA . GLY A 1 98 ? 19.656 -6.032 -6.943 1.00 78.50 98 GLY A CA 1
ATOM 762 C C . GLY A 1 98 ? 18.828 -5.479 -8.111 1.00 78.50 98 GLY A C 1
ATOM 763 O O . GLY A 1 98 ? 18.807 -4.268 -8.341 1.00 78.50 98 GLY A O 1
ATOM 764 N N . ALA A 1 99 ? 18.155 -6.366 -8.852 1.00 73.50 99 ALA A N 1
ATOM 765 C CA . ALA A 1 99 ? 17.289 -6.007 -9.981 1.00 73.50 99 ALA A CA 1
ATOM 766 C C . ALA A 1 99 ? 15.871 -5.571 -9.562 1.00 73.50 99 ALA A C 1
ATOM 768 O O . ALA A 1 99 ? 15.154 -4.972 -10.363 1.00 73.50 99 ALA A O 1
ATOM 769 N N . ILE A 1 100 ? 15.467 -5.852 -8.319 1.00 77.69 100 ILE A N 1
ATOM 770 C CA . ILE A 1 100 ? 14.131 -5.538 -7.810 1.00 77.69 100 ILE A CA 1
ATOM 771 C C . ILE A 1 100 ? 14.184 -4.203 -7.076 1.00 77.69 100 ILE A C 1
ATOM 773 O O . ILE A 1 100 ? 14.997 -3.999 -6.177 1.00 77.69 100 ILE A O 1
ATOM 777 N N . GLY A 1 101 ? 13.301 -3.287 -7.456 1.00 82.94 101 GLY A N 1
ATOM 778 C CA . GLY A 1 101 ? 13.055 -2.061 -6.712 1.00 82.94 101 GLY A CA 1
ATOM 779 C C . GLY A 1 101 ? 11.729 -2.164 -5.969 1.00 82.94 101 GLY A C 1
ATOM 780 O O . GLY A 1 101 ? 10.722 -2.518 -6.571 1.00 82.94 101 GLY A O 1
ATOM 781 N N . ILE A 1 102 ? 11.719 -1.833 -4.680 1.00 8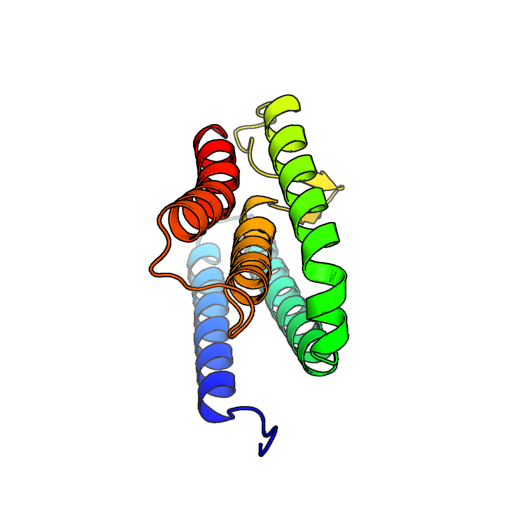4.31 102 ILE A N 1
ATOM 782 C CA . ILE A 1 102 ? 10.493 -1.676 -3.897 1.00 84.31 102 ILE A CA 1
ATOM 783 C C . ILE A 1 102 ? 10.341 -0.200 -3.558 1.00 84.31 102 ILE A C 1
ATOM 785 O O . ILE A 1 102 ? 11.267 0.425 -3.042 1.00 84.31 102 ILE A O 1
ATOM 789 N N . GLN A 1 103 ? 9.159 0.346 -3.827 1.00 88.50 103 GLN A N 1
ATOM 790 C CA . GLN A 1 103 ? 8.807 1.713 -3.477 1.00 88.50 103 GLN A CA 1
ATOM 791 C C . GLN A 1 103 ? 7.904 1.701 -2.233 1.00 88.50 103 GLN A C 1
ATOM 793 O O . GLN A 1 103 ? 6.734 1.321 -2.334 1.00 88.50 103 GLN A O 1
ATOM 798 N N . PRO A 1 104 ? 8.391 2.117 -1.048 1.00 88.94 104 PRO A N 1
ATOM 799 C CA . PRO A 1 104 ? 7.592 2.033 0.176 1.00 88.94 104 PRO A CA 1
ATOM 800 C C . PRO A 1 104 ? 6.310 2.870 0.153 1.00 88.94 104 PRO A C 1
ATOM 802 O O . PRO A 1 104 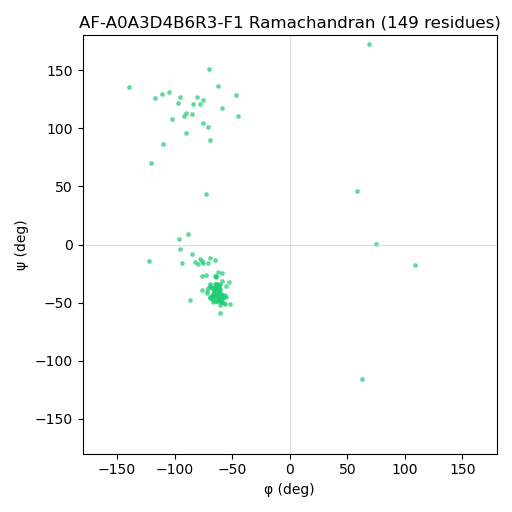? 5.353 2.528 0.843 1.00 88.94 104 PRO A O 1
ATOM 805 N N . SER A 1 105 ? 6.241 3.926 -0.667 1.00 90.81 105 SER A N 1
ATOM 806 C CA . SER A 1 105 ? 5.018 4.727 -0.825 1.00 90.81 105 SER A CA 1
ATOM 807 C C . SER A 1 105 ? 3.855 3.940 -1.441 1.00 90.81 105 SER A C 1
ATOM 809 O O . SER A 1 105 ? 2.699 4.249 -1.162 1.00 90.81 105 SER A O 1
ATOM 811 N N . GLU A 1 106 ? 4.131 2.906 -2.243 1.00 91.19 106 GLU A N 1
ATOM 812 C CA . GLU A 1 106 ? 3.091 2.021 -2.781 1.00 91.19 106 GLU A CA 1
ATOM 813 C C . GLU A 1 106 ? 2.474 1.164 -1.670 1.00 91.19 106 GLU A C 1
ATOM 815 O O . GLU A 1 106 ? 1.251 1.121 -1.521 1.00 91.19 106 GLU A O 1
ATOM 820 N N . LEU A 1 107 ? 3.316 0.580 -0.809 1.00 91.75 107 LEU A N 1
ATOM 821 C CA . LEU A 1 107 ? 2.862 -0.143 0.384 1.00 91.75 107 LEU A CA 1
ATOM 822 C C . LEU A 1 107 ? 2.131 0.776 1.375 1.00 91.75 107 LEU A C 1
ATOM 824 O O . LEU A 1 107 ? 1.165 0.346 2.006 1.00 91.75 107 LEU A O 1
ATOM 828 N N . ALA A 1 108 ? 2.534 2.046 1.480 1.00 94.00 108 ALA A N 1
ATOM 829 C CA . ALA A 1 108 ? 1.884 3.029 2.348 1.00 94.00 108 ALA A CA 1
ATOM 830 C C . ALA A 1 108 ? 0.424 3.278 1.990 1.00 94.00 108 ALA A C 1
ATOM 832 O O . ALA A 1 108 ? -0.401 3.357 2.897 1.00 94.00 108 ALA A O 1
ATOM 833 N N . LYS A 1 109 ? 0.076 3.324 0.700 1.00 93.06 109 LYS A N 1
ATOM 834 C CA . LYS A 1 109 ? -1.324 3.480 0.276 1.00 93.06 109 LYS A CA 1
ATOM 835 C C . LYS A 1 109 ? -2.194 2.343 0.814 1.00 93.06 109 LYS A C 1
ATOM 837 O O . LYS A 1 109 ? -3.241 2.599 1.402 1.00 93.06 109 LYS A O 1
ATOM 842 N N . ILE A 1 110 ? -1.728 1.102 0.678 1.00 93.50 110 ILE A N 1
ATOM 843 C CA . ILE A 1 110 ? -2.456 -0.083 1.151 1.00 93.50 110 ILE A CA 1
ATOM 844 C C . ILE A 1 110 ? -2.538 -0.083 2.684 1.00 93.50 110 ILE A C 1
ATOM 846 O O . ILE A 1 110 ? -3.620 -0.249 3.244 1.00 93.50 110 ILE A O 1
ATOM 850 N N . ALA A 1 111 ? -1.419 0.160 3.371 1.00 94.44 111 ALA A N 1
ATOM 851 C CA . ALA A 1 111 ? -1.370 0.166 4.831 1.00 94.44 111 ALA A CA 1
ATOM 852 C C . ALA A 1 111 ? -2.278 1.241 5.452 1.00 94.44 111 ALA A C 1
ATOM 854 O O . ALA A 1 111 ? -2.948 0.970 6.447 1.00 94.44 111 ALA A O 1
ATOM 855 N N . VAL A 1 112 ? -2.341 2.435 4.848 1.00 95.81 112 VAL A N 1
ATOM 856 C CA . VAL A 1 112 ? -3.232 3.525 5.277 1.00 95.81 112 VAL A CA 1
ATOM 857 C C . VAL A 1 112 ? -4.701 3.135 5.114 1.00 95.81 112 VAL A C 1
ATOM 859 O O . VAL A 1 112 ? -5.493 3.368 6.026 1.00 95.81 112 VAL A O 1
ATOM 862 N N . ILE A 1 113 ? -5.073 2.509 3.993 1.00 94.25 113 ILE A N 1
ATOM 863 C CA . ILE A 1 113 ? -6.449 2.036 3.776 1.00 94.25 113 ILE A CA 1
ATOM 864 C C . ILE A 1 113 ? -6.834 1.021 4.856 1.00 94.25 113 ILE A C 1
ATOM 866 O O . ILE A 1 113 ? -7.883 1.161 5.485 1.00 94.25 113 ILE A O 1
ATOM 870 N N . LEU A 1 114 ? -5.970 0.035 5.112 1.00 93.81 114 LEU A N 1
ATOM 871 C CA . LEU A 1 114 ? -6.231 -1.014 6.097 1.00 93.81 114 LEU A CA 1
ATOM 872 C C . LEU A 1 114 ? -6.328 -0.456 7.523 1.00 93.81 114 LEU A C 1
ATOM 874 O O . LEU A 1 114 ? -7.298 -0.744 8.226 1.00 93.81 114 LEU A O 1
ATOM 878 N N . ILE A 1 115 ? -5.366 0.376 7.946 1.00 94.81 115 ILE A N 1
ATOM 879 C CA . ILE A 1 115 ? -5.360 0.923 9.310 1.00 94.81 115 ILE A CA 1
ATOM 880 C C . ILE A 1 115 ? -6.540 1.859 9.537 1.00 94.81 115 ILE A C 1
ATOM 882 O O . ILE A 1 115 ? -7.124 1.828 10.614 1.00 94.81 115 ILE A O 1
ATOM 886 N N . LEU A 1 116 ? -6.936 2.654 8.538 1.00 93.69 116 LEU A N 1
ATOM 887 C CA . LEU A 1 116 ? -8.114 3.508 8.648 1.00 93.69 116 LEU A CA 1
ATOM 888 C C . LEU A 1 116 ? -9.397 2.689 8.714 1.00 93.69 116 LEU A C 1
ATOM 890 O O . LEU A 1 116 ? -10.237 2.972 9.567 1.00 93.69 116 LEU A O 1
ATOM 894 N N . ALA A 1 117 ? -9.535 1.676 7.855 1.00 91.44 117 ALA A N 1
ATOM 895 C CA . ALA A 1 117 ? -10.695 0.793 7.860 1.00 91.44 117 ALA A CA 1
ATOM 896 C C . ALA A 1 117 ? -10.867 0.122 9.231 1.00 91.44 117 ALA A C 1
ATOM 898 O O . ALA A 1 117 ? -11.961 0.135 9.790 1.00 91.44 117 ALA A O 1
ATOM 899 N N . GLN A 1 118 ? -9.772 -0.376 9.816 1.00 91.00 118 GLN A N 1
ATOM 900 C CA . GLN A 1 118 ? -9.782 -0.974 11.152 1.00 91.00 118 GLN A CA 1
ATOM 901 C C . GLN A 1 118 ? -9.978 0.068 12.270 1.00 91.00 118 GLN A C 1
ATOM 903 O O . GLN A 1 118 ? -10.656 -0.196 13.262 1.00 91.00 118 GLN A O 1
ATOM 908 N N . TYR A 1 119 ? -9.390 1.262 12.143 1.00 90.88 119 TYR A N 1
ATOM 909 C CA . TYR A 1 119 ? -9.466 2.320 13.156 1.00 90.88 119 TYR A CA 1
ATOM 910 C C . TYR A 1 119 ? -10.874 2.922 1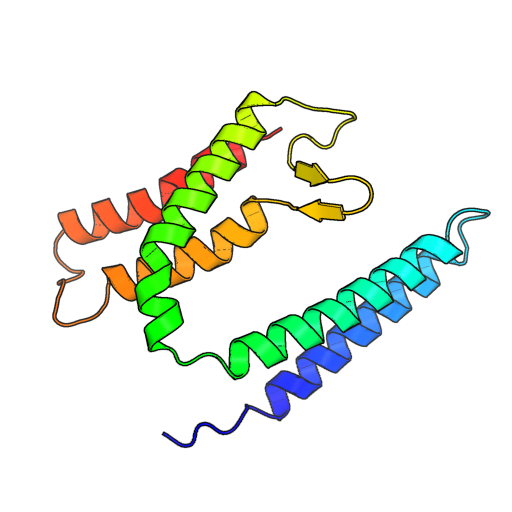3.263 1.00 90.88 119 TYR A C 1
ATOM 912 O O . TYR A 1 119 ? -11.293 3.280 14.371 1.00 90.88 119 TYR A O 1
ATOM 920 N N . LEU A 1 120 ? -11.579 3.036 12.133 1.00 90.19 120 LEU A N 1
ATOM 921 C CA . LEU A 1 120 ? -12.909 3.640 12.006 1.00 90.19 120 LEU A CA 1
ATOM 922 C C . LEU A 1 120 ? -14.059 2.619 12.047 1.00 90.19 120 LEU A C 1
ATOM 924 O O . LEU A 1 120 ? -15.212 3.013 11.885 1.00 90.19 120 LEU A O 1
ATOM 928 N N . GLU A 1 121 ? -13.771 1.336 12.283 1.00 86.19 121 GLU A N 1
ATOM 929 C CA . GLU A 1 121 ? -14.769 0.263 12.333 1.00 86.19 121 GLU A CA 1
ATOM 930 C C . GLU A 1 121 ? -15.844 0.524 13.422 1.00 86.19 121 GLU A C 1
ATOM 932 O O . GLU A 1 121 ? -15.527 0.588 14.621 1.00 86.19 121 GLU A O 1
ATOM 937 N N . PRO A 1 122 ? -17.133 0.679 13.056 1.00 75.81 122 PRO A N 1
ATOM 938 C CA . PRO A 1 122 ? -18.225 0.806 14.022 1.00 75.81 122 PRO A CA 1
ATOM 939 C C . PRO A 1 122 ? -18.483 -0.521 14.762 1.00 75.81 122 PRO A C 1
ATOM 941 O O . PRO A 1 122 ? -18.268 -1.583 14.188 1.00 75.81 122 PRO A O 1
ATOM 944 N N . PRO A 1 123 ? -18.980 -0.515 16.015 1.00 65.88 123 PRO A N 1
ATOM 945 C CA . PRO A 1 123 ? -19.357 0.633 16.844 1.00 65.88 123 PRO A CA 1
ATOM 946 C C . PRO A 1 123 ? -18.191 1.189 17.682 1.00 65.88 123 PRO A C 1
ATOM 948 O O . PRO A 1 123 ? -18.406 2.019 18.565 1.00 65.88 123 PRO A O 1
ATOM 951 N N . ARG A 1 124 ? -16.953 0.730 17.447 1.00 66.12 124 ARG A N 1
ATOM 952 C CA . ARG A 1 124 ? -15.816 0.963 18.352 1.00 66.12 124 ARG A CA 1
ATOM 953 C C . ARG A 1 124 ? -15.431 2.436 18.475 1.00 66.12 124 ARG A C 1
ATOM 955 O O . ARG A 1 124 ? -14.917 2.839 19.519 1.00 66.12 124 ARG A O 1
ATOM 962 N N . ARG A 1 125 ? -15.682 3.253 17.444 1.00 72.31 125 ARG A N 1
ATOM 963 C CA . ARG A 1 125 ? -15.405 4.695 17.466 1.00 72.31 125 ARG A CA 1
ATOM 964 C C . ARG A 1 125 ? -16.500 5.515 16.796 1.00 72.31 125 ARG A C 1
ATOM 966 O O . ARG A 1 125 ? -16.952 5.212 15.701 1.00 72.31 125 ARG A O 1
ATOM 973 N N . ASN A 1 126 ? -16.878 6.610 17.452 1.00 77.25 126 ASN A N 1
ATOM 974 C CA . ASN A 1 126 ? -17.782 7.602 16.886 1.00 77.25 126 ASN A CA 1
ATOM 975 C C . ASN A 1 126 ? -16.970 8.667 16.136 1.00 77.25 126 ASN A C 1
ATOM 977 O O . ASN A 1 126 ? -16.259 9.453 16.763 1.00 77.25 126 ASN A O 1
ATOM 981 N N . ILE A 1 127 ? -17.116 8.710 14.809 1.00 77.75 127 ILE A N 1
ATOM 982 C CA . ILE A 1 127 ? -16.447 9.674 13.916 1.00 77.75 127 ILE A CA 1
ATOM 983 C C . ILE A 1 127 ? -16.786 11.126 14.284 1.00 77.75 127 ILE A C 1
ATOM 985 O O . ILE A 1 127 ? -15.985 12.022 14.055 1.00 77.75 127 ILE A O 1
ATOM 989 N N . ARG A 1 128 ? -17.928 11.380 14.937 1.00 81.06 128 ARG A N 1
ATOM 990 C CA . ARG A 1 128 ? -18.302 12.730 15.389 1.00 81.06 128 ARG A CA 1
ATOM 991 C C . ARG A 1 128 ? -17.424 13.259 16.527 1.00 81.06 128 ARG A C 1
ATOM 993 O O . ARG A 1 128 ? -17.519 14.434 16.865 1.00 81.06 128 ARG A O 1
ATOM 1000 N N . ARG A 1 129 ? -16.590 12.417 17.151 1.00 87.75 129 ARG A N 1
ATOM 1001 C CA . ARG A 1 129 ? -15.657 12.865 18.189 1.00 87.75 129 ARG A CA 1
ATOM 1002 C C . ARG A 1 129 ? -14.416 13.492 17.541 1.00 87.75 129 ARG A C 1
ATOM 1004 O O . ARG A 1 129 ? -13.736 12.806 16.776 1.00 87.75 129 ARG A O 1
ATOM 1011 N N . PRO A 1 130 ? -14.037 14.727 17.913 1.00 87.62 130 PRO A N 1
ATOM 1012 C CA . PRO A 1 130 ? -12.908 15.423 17.296 1.00 87.62 130 PRO A CA 1
ATOM 1013 C C . PRO A 1 130 ? -11.582 14.671 17.467 1.00 87.62 130 PRO A C 1
ATOM 1015 O O . PRO A 1 130 ? -10.770 14.652 16.551 1.00 87.62 130 PRO A O 1
ATOM 1018 N N . LEU A 1 131 ? -11.383 13.968 18.588 1.00 88.88 131 LEU A N 1
ATOM 1019 C CA . LEU A 1 131 ? -10.184 13.149 18.816 1.00 88.88 131 LEU A CA 1
ATOM 1020 C C . LEU A 1 131 ? -10.055 11.968 17.838 1.00 88.88 131 LEU A C 1
ATOM 1022 O O . LEU A 1 131 ? -8.943 11.606 17.452 1.00 88.88 131 LEU A O 1
ATOM 1026 N N . VAL A 1 132 ? -11.177 11.370 17.424 1.00 89.44 132 VAL A N 1
ATOM 1027 C CA . VAL A 1 132 ? -11.187 10.255 16.460 1.00 89.44 132 VAL A CA 1
ATOM 1028 C C . VAL A 1 132 ? -10.786 10.766 15.080 1.00 89.44 132 VAL A C 1
ATOM 1030 O O . VAL A 1 132 ? -9.921 10.174 14.436 1.00 89.44 132 VAL A O 1
ATOM 1033 N N . LEU A 1 133 ? -11.351 11.904 14.668 1.00 89.56 133 LEU A N 1
ATOM 1034 C CA . LEU A 1 133 ? -10.977 12.586 13.429 1.00 89.56 133 LEU A CA 1
ATOM 1035 C C . LEU A 1 133 ? -9.508 13.006 13.442 1.00 89.56 133 LEU A C 1
ATOM 1037 O O . LEU A 1 133 ? -8.785 12.719 12.496 1.00 89.56 133 LEU A O 1
ATOM 1041 N N . PHE A 1 134 ? -9.044 13.614 14.533 1.00 92.88 134 PHE A N 1
ATOM 1042 C CA . PHE A 1 134 ? -7.657 14.045 14.670 1.00 92.88 134 PHE A CA 1
ATOM 1043 C C . PHE A 1 134 ? -6.674 12.875 14.546 1.00 92.88 134 PHE A C 1
ATOM 1045 O O . PHE A 1 134 ? -5.690 12.961 13.815 1.00 92.88 134 PHE A O 1
ATOM 1052 N N . THR A 1 135 ? -6.969 11.744 15.192 1.00 92.25 135 THR A N 1
ATOM 1053 C CA . THR A 1 135 ? -6.126 10.546 15.083 1.00 92.25 135 THR A CA 1
ATOM 1054 C C . THR A 1 135 ? -6.140 9.975 13.663 1.00 92.25 135 THR A C 1
ATOM 1056 O O . THR A 1 135 ? -5.087 9.606 13.152 1.00 92.25 135 THR A O 1
ATOM 1059 N N . ALA A 1 136 ? -7.300 9.935 12.996 1.00 92.69 136 ALA A N 1
ATOM 1060 C CA . ALA A 1 136 ? -7.390 9.499 11.602 1.00 92.69 136 ALA A CA 1
ATOM 1061 C C . ALA A 1 136 ? -6.576 10.414 10.669 1.00 92.69 136 ALA A C 1
ATOM 1063 O O . ALA A 1 136 ? -5.836 9.925 9.815 1.00 92.69 136 ALA A O 1
ATOM 1064 N N . CYS A 1 137 ? -6.630 11.731 10.891 1.00 93.88 137 CYS A N 1
ATOM 1065 C CA . CYS A 1 137 ? -5.797 12.697 10.181 1.00 93.88 137 CYS A CA 1
ATOM 1066 C C . CYS A 1 137 ? -4.304 12.446 10.409 1.00 93.88 137 CYS A C 1
ATOM 1068 O O . CYS A 1 137 ? -3.536 12.571 9.465 1.00 93.88 137 CYS A O 1
ATOM 1070 N N . ILE A 1 138 ? -3.878 12.055 11.614 1.00 95.00 138 ILE A N 1
ATOM 1071 C CA . ILE A 1 138 ? -2.476 11.696 11.880 1.00 95.00 138 ILE A CA 1
ATOM 1072 C C . ILE A 1 138 ? -2.082 10.409 11.148 1.00 95.00 138 ILE A C 1
ATOM 1074 O O . ILE A 1 138 ? -1.016 10.369 10.537 1.00 95.00 138 ILE A O 1
ATOM 1078 N N . LEU A 1 139 ? -2.928 9.374 11.174 1.00 94.44 139 LEU A N 1
ATOM 1079 C CA . LEU A 1 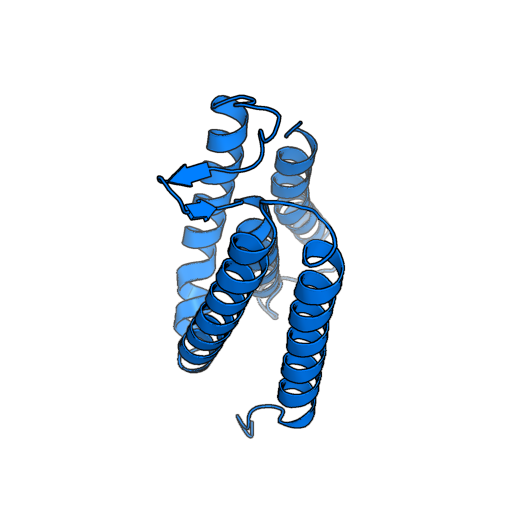139 ? -2.645 8.091 10.515 1.00 94.44 139 LEU A CA 1
ATOM 1080 C C . LEU A 1 139 ? -2.420 8.242 9.004 1.00 94.44 139 LEU A C 1
ATOM 1082 O O . LEU A 1 139 ? -1.625 7.502 8.432 1.00 94.44 139 LEU A O 1
ATOM 1086 N N . VAL A 1 140 ? -3.077 9.218 8.372 1.00 95.12 140 VAL A N 1
ATOM 1087 C CA . VAL A 1 140 ? -2.857 9.583 6.962 1.00 95.12 140 VAL A CA 1
ATOM 1088 C C . VAL A 1 140 ? -1.722 10.590 6.810 1.00 95.12 140 VAL A C 1
ATOM 1090 O O . VAL A 1 140 ? -0.841 10.433 5.969 1.00 95.12 140 VAL A O 1
ATOM 1093 N N . GLY A 1 141 ? -1.745 11.644 7.620 1.00 94.50 141 GLY A N 1
ATOM 1094 C CA . GLY A 1 141 ? -0.848 12.785 7.508 1.00 94.50 141 GLY A CA 1
ATOM 1095 C C . GLY A 1 141 ? 0.607 12.412 7.749 1.00 94.50 141 GLY A C 1
ATOM 1096 O O . GLY A 1 141 ? 1.479 12.935 7.065 1.00 94.50 141 GLY A O 1
ATOM 1097 N N . LEU A 1 142 ? 0.875 11.470 8.657 1.00 94.38 142 LEU A N 1
ATOM 1098 C CA . LEU A 1 142 ? 2.225 10.990 8.940 1.00 94.38 142 LEU A CA 1
ATOM 1099 C C . LEU A 1 142 ? 2.892 10.353 7.701 1.00 94.38 142 LEU A C 1
ATOM 1101 O O . LEU A 1 142 ? 3.932 10.864 7.279 1.00 94.38 142 LEU A O 1
ATOM 1105 N N . PRO A 1 143 ? 2.340 9.293 7.073 1.00 92.69 143 PRO A N 1
ATOM 1106 C CA . PRO A 1 143 ? 2.936 8.718 5.870 1.00 92.69 143 PRO A CA 1
ATOM 1107 C C . PRO A 1 143 ? 2.955 9.705 4.699 1.00 92.69 143 PRO A C 1
ATOM 1109 O O . PRO A 1 143 ? 3.947 9.744 3.976 1.00 92.69 143 PRO A O 1
ATOM 1112 N N . VAL A 1 144 ? 1.931 10.553 4.536 1.00 92.88 144 VAL A N 1
ATOM 1113 C CA . VAL A 1 144 ? 1.930 11.597 3.493 1.00 92.88 144 VAL A CA 1
ATOM 1114 C C . VAL A 1 144 ? 3.088 12.576 3.687 1.00 92.88 144 VAL A C 1
ATOM 1116 O O . VAL A 1 144 ? 3.833 12.832 2.745 1.00 92.88 144 VAL A O 1
ATOM 1119 N N . ALA A 1 145 ? 3.297 13.081 4.903 1.00 92.81 145 ALA A N 1
ATOM 1120 C CA . ALA A 1 145 ? 4.395 13.996 5.202 1.00 92.81 145 ALA A CA 1
ATOM 1121 C C . ALA A 1 145 ? 5.767 13.344 4.975 1.00 92.81 145 ALA A C 1
ATOM 1123 O O . ALA A 1 145 ? 6.678 13.999 4.471 1.00 92.81 145 ALA A O 1
ATOM 1124 N N . LEU A 1 146 ? 5.916 12.058 5.312 1.00 90.00 146 LEU A N 1
ATOM 1125 C CA . LEU A 1 146 ? 7.145 11.308 5.041 1.00 90.00 146 LEU A CA 1
ATOM 1126 C C . LEU A 1 146 ? 7.402 11.158 3.539 1.00 90.00 146 LEU A C 1
ATOM 1128 O O . LEU A 1 146 ? 8.528 11.370 3.105 1.00 90.00 146 LEU A O 1
ATOM 1132 N N . ILE A 1 147 ? 6.372 10.849 2.748 1.00 89.00 147 ILE A N 1
ATOM 1133 C CA . ILE A 1 147 ? 6.482 10.721 1.287 1.00 89.00 147 ILE A CA 1
ATOM 1134 C C . ILE A 1 147 ? 6.811 12.073 0.644 1.00 89.00 147 ILE A C 1
ATOM 1136 O O . ILE A 1 147 ? 7.689 12.140 -0.208 1.00 89.00 147 ILE A O 1
ATOM 1140 N N . LEU A 1 148 ? 6.161 13.161 1.071 1.00 88.19 148 LEU A N 1
ATOM 1141 C CA . LEU A 1 148 ? 6.421 14.508 0.545 1.00 88.19 148 LEU A CA 1
ATOM 1142 C C . LEU A 1 148 ? 7.841 15.004 0.845 1.00 88.19 148 LEU A C 1
ATOM 1144 O O . LEU A 1 148 ? 8.377 15.813 0.095 1.00 88.19 148 LEU A O 1
ATOM 1148 N N . LYS A 1 149 ? 8.457 14.521 1.929 1.00 85.81 149 LYS A N 1
ATOM 1149 C CA . LYS A 1 149 ? 9.858 14.815 2.257 1.00 85.81 149 LYS A CA 1
ATOM 1150 C C . LYS A 1 149 ? 10.863 14.032 1.413 1.00 85.81 149 LYS A C 1
ATOM 1152 O O . LYS A 1 149 ? 12.042 14.375 1.444 1.00 85.81 149 LYS A O 1
ATOM 1157 N N . GLN A 1 150 ? 10.441 12.994 0.691 1.00 79.00 150 GLN A N 1
ATOM 1158 C CA . GLN A 1 150 ? 11.334 12.249 -0.193 1.00 79.00 150 GLN A CA 1
ATOM 1159 C C . GLN A 1 150 ? 11.549 13.047 -1.495 1.00 79.00 150 GLN A C 1
ATOM 1161 O O . GLN A 1 150 ? 10.566 13.317 -2.198 1.00 79.00 150 GLN A O 1
ATOM 1166 N N . PRO A 1 151 ? 12.799 13.418 -1.843 1.00 63.53 151 PRO A N 1
ATOM 1167 C CA . PRO A 1 151 ? 13.090 14.156 -3.072 1.00 63.53 151 PRO A CA 1
ATOM 1168 C C . PRO A 1 151 ? 12.662 13.384 -4.327 1.00 63.53 151 PRO A C 1
ATOM 1170 O O . PRO A 1 151 ? 12.775 12.135 -4.351 1.00 63.53 151 PRO A O 1
#

Foldseek 3Di:
DPLDDPVVVVVVVLVVLVVVLVVLLVVLVPPPDDSVVVSVVSVVVSVVVVVVVVVVSPDDVVVLLVCLVVLLVVLLVVLVVLLVVDDDPNCSQWDDDDPDTDGSLVSLVVSLVSCLCNLVDPPVDDPPDVVSVVVNCCSNVSSVVSVVSRD

Sequence (151 aa):
MNDTLDRPLFFITVFLAMTGVVMIYSATHNASGIGTSQYMMQSIWFGTGLIVMYLTYLLPLRFLQAGTVPVFILVIILLIAVLATGTIKGASRWIRFGAIGIQPSELAKIAVILILAQYLEPPRRNIRRPLVLFTACILVGLPVALILKQP

pLDDT: mean 84.2, std 12.19, range [45.5, 95.81]

Secondary structure (DSSP, 8-state):
------HHHHHHHHHHHHHHHHHHHHHHHTSTTTHHHHHHHHHHHHHHHHHHHHHHHHS-HHHHHHHHHHHHHHHHHHHHHHHHH--STT-TT-EEETTEEE-HHHHHHHHHHHHHHHHT-TTT--TTSHHHHHHHHHHHHHHHHHHHT--

Nearest PDB structures (foldseek):
  6bar-assembly1_A  TM=7.625E-01  e=3.501E-03  Thermus thermophilus HB8

Solvent-accessible surface area (backbone atoms only — not comparable to full-atom values): 8624 Å² total; per-residue (Å²): 130,85,89,64,76,62,60,68,63,52,54,53,51,54,50,54,51,51,53,49,50,52,50,47,38,62,65,25,68,78,45,89,90,59,34,73,57,56,39,53,50,50,52,50,52,49,55,52,48,52,50,53,50,52,56,55,69,70,50,59,67,68,56,55,64,68,42,23,63,61,49,35,53,51,35,54,52,46,44,52,50,38,62,72,70,46,66,63,88,86,46,26,61,51,54,67,61,87,92,47,70,47,46,44,69,63,54,37,55,55,29,41,52,46,42,48,55,65,65,59,38,75,89,81,44,62,72,88,38,67,69,51,45,52,51,52,50,44,64,49,46,52,61,50,53,50,54,71,68,46,108

Radius of gyration: 19.19 Å; Cα contacts (8 Å, |Δi|>4): 96; chains: 1; bounding box: 44×32×51 Å